Protein AF-A0AAV1XE89-F1 (afdb_monomer)

Organism: Lupinus luteus (NCBI:txid3873)

Radius of gyration: 24.01 Å; Cα contacts (8 Å, |Δi|>4): 98; chains: 1; bounding box: 41×51×61 Å

Foldseek 3Di:
DFWDDKDKDKDWDDDDPDIDIDIDMDTDGPPPADPVRVVVVVVVVVVVVCLVVVVVVVVVPDDDDDPDPPPPDSDDVVVVVVVVVVVVVLVVQQPAFPVPDPDDPLLSVLCVVVVNGTSNSVVPDDPVVVVVRCNPVPDD

Mean predicted aligned error: 16.95 Å

Structure (mmCIF, N/CA/C/O backbone):
data_AF-A0AAV1XE89-F1
#
_entry.id   AF-A0AAV1XE89-F1
#
loop_
_atom_site.group_PDB
_atom_site.id
_atom_site.type_symbol
_atom_site.label_atom_id
_atom_site.label_alt_id
_atom_site.label_comp_id
_atom_site.label_asym_id
_atom_site.label_entity_id
_atom_site.label_seq_id
_atom_site.pdbx_PDB_ins_code
_atom_site.Cartn_x
_atom_site.Cartn_y
_atom_site.Cartn_z
_atom_site.occupancy
_atom_site.B_iso_or_equiv
_atom_site.auth_seq_id
_atom_site.auth_comp_id
_atom_site.auth_asym_id
_atom_site.auth_atom_id
_atom_site.pdbx_PDB_model_num
ATOM 1 N N . MET A 1 1 ? 13.996 1.519 -19.521 1.00 75.69 1 MET A N 1
ATOM 2 C CA . MET A 1 1 ? 12.975 1.935 -18.532 1.00 75.69 1 MET A CA 1
ATOM 3 C C . MET A 1 1 ? 12.388 0.694 -17.882 1.00 75.69 1 MET A C 1
ATOM 5 O O . MET A 1 1 ? 12.111 -0.266 -18.594 1.00 75.69 1 MET A O 1
ATOM 9 N N . SER A 1 2 ? 12.275 0.684 -16.551 1.00 89.56 2 SER A N 1
ATOM 10 C CA . SER A 1 2 ? 11.840 -0.495 -15.778 1.00 89.56 2 SER A CA 1
ATOM 11 C C . SER A 1 2 ? 10.324 -0.728 -15.842 1.00 89.56 2 SER A C 1
ATOM 13 O O . SER A 1 2 ? 9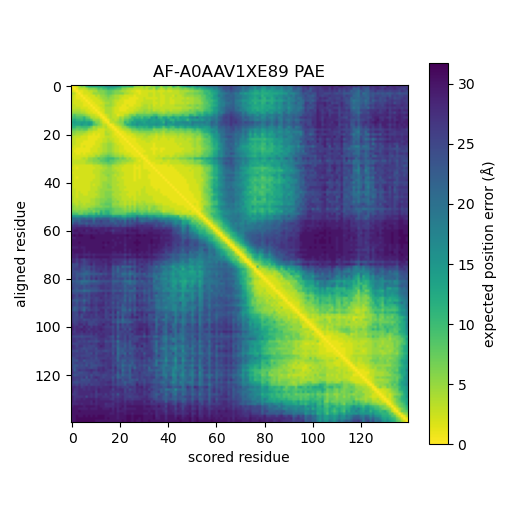.870 -1.872 -15.855 1.00 89.56 2 SER A O 1
ATOM 15 N N . VAL A 1 3 ? 9.539 0.348 -15.969 1.00 94.88 3 VAL A N 1
ATOM 16 C CA . VAL A 1 3 ? 8.108 0.302 -16.309 1.00 94.88 3 VAL A CA 1
ATOM 17 C C . VAL A 1 3 ? 7.964 0.320 -17.831 1.00 94.88 3 VAL A C 1
ATOM 19 O O . VAL A 1 3 ? 8.588 1.142 -18.502 1.00 94.88 3 VAL A O 1
ATOM 22 N N . ARG A 1 4 ? 7.175 -0.611 -18.371 1.00 94.62 4 ARG A N 1
ATOM 23 C CA . ARG A 1 4 ? 6.902 -0.757 -19.808 1.00 94.62 4 ARG A CA 1
ATOM 24 C C . ARG A 1 4 ? 5.610 -0.068 -20.223 1.00 94.62 4 ARG A C 1
ATOM 26 O O . ARG A 1 4 ? 5.570 0.514 -21.297 1.00 94.62 4 ARG A O 1
ATOM 33 N N . ASN A 1 5 ? 4.572 -0.166 -19.398 1.00 96.12 5 ASN A N 1
ATOM 34 C CA . ASN A 1 5 ? 3.287 0.471 -19.657 1.00 96.12 5 ASN A CA 1
ATOM 35 C C . ASN A 1 5 ? 2.540 0.741 -18.341 1.00 96.12 5 ASN A C 1
ATOM 37 O O . ASN A 1 5 ? 2.793 0.057 -17.344 1.00 96.12 5 ASN A O 1
ATOM 41 N N . ALA A 1 6 ? 1.616 1.700 -18.354 1.00 96.00 6 ALA A N 1
ATOM 42 C CA . ALA A 1 6 ? 0.685 1.964 -17.265 1.00 96.00 6 ALA A CA 1
ATOM 43 C C . ALA A 1 6 ? -0.669 2.433 -17.824 1.00 96.00 6 ALA A C 1
ATOM 45 O O . ALA A 1 6 ? -0.724 3.417 -18.557 1.00 96.00 6 ALA A O 1
ATOM 46 N N . ASN A 1 7 ? -1.748 1.749 -17.452 1.00 97.31 7 ASN A N 1
ATOM 47 C CA . ASN A 1 7 ? -3.124 2.092 -17.809 1.00 97.31 7 ASN A CA 1
ATOM 48 C C . ASN A 1 7 ? -3.928 2.387 -16.537 1.00 97.31 7 ASN A C 1
ATOM 50 O O . ASN A 1 7 ? -3.574 1.942 -15.443 1.00 97.31 7 ASN A O 1
ATOM 54 N N . HIS A 1 8 ? -5.027 3.126 -16.684 1.00 96.94 8 HIS A N 1
ATOM 55 C CA . HIS A 1 8 ? -5.934 3.427 -15.584 1.00 96.94 8 HIS A CA 1
ATOM 56 C C . HIS A 1 8 ? -7.398 3.336 -16.022 1.00 96.94 8 HIS A C 1
ATOM 58 O O . HIS A 1 8 ? -7.719 3.551 -17.189 1.00 96.94 8 HIS A O 1
ATOM 64 N N . GLY A 1 9 ? -8.282 3.048 -15.071 1.00 96.94 9 GLY A N 1
ATOM 65 C CA . GLY A 1 9 ? -9.728 3.068 -15.263 1.00 96.94 9 GLY A CA 1
ATOM 66 C C . GLY A 1 9 ? -10.427 3.556 -14.002 1.00 96.94 9 GLY A C 1
ATOM 67 O O . GLY A 1 9 ? -10.068 3.147 -12.901 1.00 96.94 9 GLY A O 1
ATOM 68 N N . ILE A 1 10 ? -11.422 4.428 -14.151 1.00 96.81 10 ILE A N 1
ATOM 69 C CA . ILE A 1 10 ? -12.184 4.987 -13.030 1.00 96.81 10 ILE A CA 1
ATOM 70 C C . ILE A 1 10 ? -13.616 4.477 -13.125 1.00 96.81 10 ILE A C 1
ATOM 72 O O . ILE A 1 10 ? -14.260 4.618 -14.161 1.00 96.81 10 ILE A O 1
ATOM 76 N N . HIS A 1 11 ? -14.111 3.889 -12.041 1.00 95.00 11 HIS A N 1
ATOM 77 C CA . HIS A 1 11 ? -15.497 3.452 -11.925 1.00 95.00 11 HIS A CA 1
ATOM 78 C C . HIS A 1 11 ? -16.181 4.227 -10.810 1.00 95.00 11 HIS A C 1
ATOM 80 O O . HIS A 1 11 ? -15.801 4.121 -9.646 1.00 95.00 11 HIS A O 1
ATOM 86 N N . SER A 1 12 ? -17.209 4.992 -11.164 1.00 92.62 12 SER A N 1
ATOM 87 C CA . SER A 1 12 ? -18.069 5.647 -10.186 1.00 92.62 12 SER A CA 1
ATOM 88 C C . SER A 1 12 ? -19.228 4.744 -9.793 1.00 92.62 12 SER A C 1
ATOM 90 O O . SER A 1 12 ? -19.894 4.187 -10.666 1.00 92.62 12 SER A O 1
ATOM 92 N N . TYR A 1 13 ? -19.521 4.664 -8.503 1.00 90.81 13 TYR A N 1
ATOM 93 C CA . TYR A 1 13 ? -20.706 4.003 -7.976 1.00 90.81 13 TYR A CA 1
ATOM 94 C C . TYR A 1 13 ? -21.375 4.894 -6.931 1.00 90.81 13 TYR A C 1
ATOM 96 O O . TYR A 1 13 ? -20.747 5.767 -6.331 1.00 90.81 13 TYR A O 1
ATOM 104 N N . MET A 1 14 ? -22.678 4.705 -6.753 1.00 85.50 14 MET A N 1
ATOM 105 C CA . MET A 1 14 ? -23.464 5.490 -5.810 1.00 85.50 14 MET A CA 1
ATOM 106 C C . MET A 1 14 ? -23.744 4.648 -4.573 1.00 85.50 14 MET A C 1
ATOM 108 O O . MET A 1 14 ? -24.273 3.543 -4.682 1.00 85.50 14 MET A O 1
ATOM 112 N N . ASN A 1 15 ? -23.371 5.166 -3.406 1.00 82.06 15 ASN A N 1
ATOM 113 C CA . ASN A 1 15 ? -23.644 4.542 -2.120 1.00 82.06 15 ASN A CA 1
ATOM 114 C C . ASN A 1 15 ? -24.531 5.493 -1.307 1.00 82.06 15 ASN A C 1
ATOM 116 O O . ASN A 1 15 ? -24.055 6.439 -0.680 1.00 82.06 15 ASN A O 1
ATOM 120 N N . GLY A 1 16 ? -25.849 5.303 -1.397 1.00 84.44 16 GLY A N 1
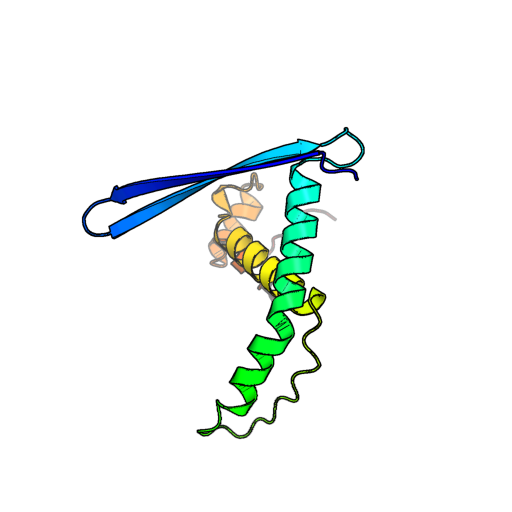ATOM 121 C CA . GLY A 1 16 ? -26.820 6.261 -0.864 1.00 84.44 16 GLY A CA 1
ATOM 122 C C . GLY A 1 16 ? -26.780 7.591 -1.626 1.00 84.44 16 GLY A C 1
ATOM 123 O O . GLY A 1 16 ? -26.966 7.605 -2.839 1.00 84.44 16 GLY A O 1
ATOM 124 N N . ASN A 1 17 ? -26.527 8.696 -0.917 1.00 83.75 17 ASN A N 1
ATOM 125 C CA . ASN A 1 17 ? -26.423 10.042 -1.503 1.00 83.75 17 ASN A CA 1
ATOM 126 C C . ASN A 1 17 ? -24.981 10.442 -1.867 1.00 83.75 17 ASN A C 1
ATOM 128 O O . ASN A 1 17 ? -24.767 11.529 -2.400 1.00 83.75 17 ASN A O 1
ATOM 132 N N . GLU A 1 18 ? -23.990 9.594 -1.582 1.00 85.56 18 GLU A N 1
ATOM 133 C CA . GLU A 1 18 ? -22.582 9.884 -1.852 1.00 85.56 18 GLU A CA 1
ATOM 134 C C . GLU A 1 18 ? -22.127 9.209 -3.151 1.00 85.56 18 GLU A C 1
ATOM 136 O O . GLU A 1 18 ? -22.318 8.005 -3.359 1.00 85.56 18 GLU A O 1
ATOM 141 N N . LYS A 1 19 ? -21.500 9.994 -4.036 1.00 89.62 19 LYS A N 1
ATOM 142 C CA . LYS A 1 19 ? -20.820 9.475 -5.225 1.00 89.62 19 LYS A CA 1
ATOM 143 C C . LYS A 1 19 ? -19.414 9.042 -4.821 1.00 89.62 19 LYS A C 1
ATOM 145 O O . LYS A 1 19 ? -18.613 9.868 -4.394 1.00 89.62 19 LYS A O 1
ATOM 150 N N . GLN A 1 20 ? -19.122 7.758 -4.972 1.00 92.06 20 GLN A N 1
ATOM 151 C CA . GLN A 1 20 ? -17.811 7.181 -4.692 1.00 92.06 20 GLN A CA 1
ATOM 152 C C . GLN A 1 20 ? -17.152 6.751 -6.003 1.00 92.06 20 GLN A C 1
ATOM 154 O O . GLN A 1 20 ? -17.827 6.388 -6.968 1.00 92.06 20 GLN A O 1
ATOM 159 N N . GLU A 1 21 ? -15.824 6.814 -6.057 1.00 93.50 21 GLU A N 1
ATOM 160 C CA . GLU A 1 21 ? -15.042 6.459 -7.242 1.00 93.50 21 GLU A CA 1
ATOM 161 C C . GLU A 1 21 ? -13.944 5.461 -6.869 1.00 93.50 21 GLU A C 1
ATOM 163 O O . GLU A 1 21 ? -13.289 5.587 -5.834 1.00 93.50 21 GLU A O 1
ATOM 168 N N . ILE A 1 22 ? -13.762 4.444 -7.712 1.00 94.69 22 ILE A N 1
ATOM 169 C CA . ILE A 1 22 ? -12.700 3.442 -7.599 1.00 94.69 22 ILE A CA 1
ATOM 170 C C . ILE A 1 22 ? -11.752 3.625 -8.774 1.00 94.69 22 ILE A C 1
ATOM 172 O O . ILE A 1 22 ? -12.175 3.583 -9.930 1.00 94.69 22 ILE A O 1
ATOM 176 N N . LEU A 1 23 ? -10.468 3.787 -8.469 1.00 94.81 23 LEU A N 1
ATOM 177 C CA . LEU A 1 23 ? -9.392 3.825 -9.449 1.00 94.81 23 LEU A CA 1
ATOM 178 C C . LEU A 1 23 ? -8.745 2.442 -9.565 1.00 94.81 23 LEU A C 1
ATOM 180 O O . LEU A 1 23 ? -8.234 1.898 -8.587 1.00 94.81 23 LEU A O 1
ATOM 184 N N . PHE A 1 24 ? -8.716 1.912 -10.781 1.00 96.06 24 PHE A N 1
ATOM 185 C CA . PHE A 1 24 ? -7.946 0.735 -11.159 1.00 96.06 24 PHE A CA 1
ATOM 186 C C . PHE A 1 24 ? -6.688 1.184 -11.897 1.00 96.06 24 PHE A C 1
ATOM 188 O O . PHE A 1 24 ? -6.772 1.987 -12.825 1.00 96.06 24 PHE A O 1
ATOM 195 N N . LEU A 1 25 ? -5.531 0.669 -11.483 1.00 95.94 25 LEU A N 1
ATOM 196 C CA . LEU A 1 25 ? -4.236 0.928 -12.111 1.00 95.94 25 LEU A CA 1
ATOM 197 C C . LEU A 1 25 ? -3.638 -0.394 -12.583 1.00 95.94 25 LEU A C 1
ATOM 199 O O . LEU A 1 25 ? -3.427 -1.305 -11.782 1.00 95.94 25 LEU A O 1
ATOM 203 N N . GLU A 1 26 ? -3.329 -0.479 -13.871 1.00 97.00 26 GLU A N 1
ATOM 204 C CA . GLU A 1 26 ? -2.632 -1.615 -14.468 1.00 97.00 26 GLU A CA 1
ATOM 205 C C . GLU A 1 26 ? -1.214 -1.180 -14.827 1.00 97.00 26 GLU A C 1
ATOM 207 O O . GLU A 1 26 ? -1.024 -0.227 -15.578 1.00 97.00 26 GLU A O 1
ATOM 212 N N . ILE A 1 27 ? -0.205 -1.849 -14.272 1.00 97.12 27 ILE A N 1
ATOM 213 C CA . ILE A 1 27 ? 1.202 -1.465 -14.427 1.00 97.12 27 ILE A CA 1
ATOM 214 C C . ILE A 1 27 ? 1.989 -2.681 -14.912 1.00 97.12 27 ILE A C 1
ATOM 216 O O . ILE A 1 27 ? 2.045 -3.707 -14.234 1.00 97.12 27 ILE A O 1
ATOM 220 N N . TRP A 1 28 ? 2.651 -2.544 -16.060 1.00 97.19 28 TRP A N 1
ATOM 221 C CA . TRP A 1 28 ? 3.505 -3.581 -16.638 1.00 97.19 28 TRP A CA 1
ATOM 222 C C . TRP A 1 28 ? 4.967 -3.209 -16.456 1.00 97.19 28 TRP A C 1
ATOM 224 O O . TRP A 1 28 ? 5.407 -2.149 -16.904 1.00 97.19 28 TRP A O 1
ATOM 234 N N . THR A 1 29 ? 5.750 -4.098 -15.849 1.00 96.94 29 THR A N 1
ATOM 235 C CA . THR A 1 29 ? 7.192 -3.904 -15.654 1.00 96.94 29 THR A CA 1
ATOM 236 C C . THR A 1 29 ? 7.998 -4.979 -16.375 1.00 96.94 29 THR A C 1
ATOM 238 O O . THR A 1 29 ? 7.471 -5.993 -16.828 1.00 96.94 29 THR A O 1
ATOM 241 N N . ASN A 1 30 ? 9.299 -4.743 -16.541 1.00 95.38 30 ASN A N 1
ATOM 242 C CA . ASN A 1 30 ? 10.225 -5.704 -17.144 1.00 95.38 30 ASN A CA 1
ATOM 243 C C . ASN A 1 30 ? 10.831 -6.699 -16.132 1.00 95.38 30 ASN A C 1
ATOM 245 O O . ASN A 1 30 ? 11.760 -7.413 -16.498 1.00 95.38 30 ASN A O 1
ATOM 249 N N . GLY A 1 31 ? 10.356 -6.707 -14.882 1.00 91.50 31 GLY A N 1
ATOM 250 C CA . GLY A 1 31 ? 10.886 -7.536 -13.794 1.00 91.50 31 GLY A CA 1
ATOM 251 C C . GLY A 1 31 ? 12.052 -6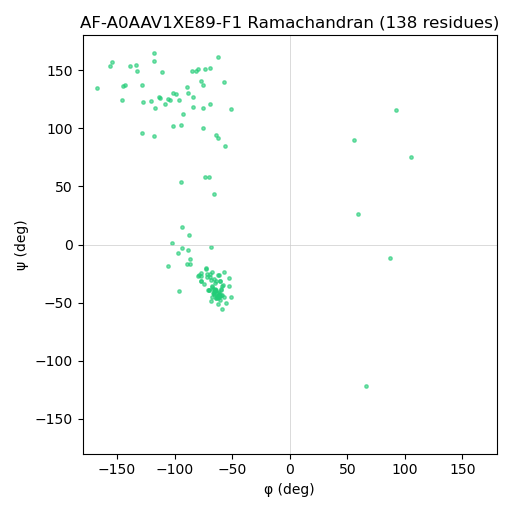.925 -13.007 1.00 91.50 31 GLY A C 1
ATOM 252 O O . GLY A 1 31 ? 12.359 -7.422 -11.932 1.00 91.50 31 GLY A O 1
ATOM 253 N N . SER A 1 32 ? 12.664 -5.828 -13.471 1.00 94.75 32 SER A N 1
ATOM 254 C CA . SER A 1 32 ? 13.713 -5.128 -12.704 1.00 94.75 32 SER A CA 1
ATOM 255 C C . SER A 1 32 ? 13.166 -4.343 -11.507 1.00 94.75 32 SER A C 1
ATOM 257 O O . SER A 1 32 ? 13.933 -3.973 -10.625 1.00 94.75 32 SER A O 1
ATOM 259 N N . LEU A 1 33 ? 11.871 -4.023 -11.525 1.00 94.31 33 LEU A N 1
ATOM 260 C CA . LEU A 1 33 ? 11.137 -3.330 -10.470 1.00 94.31 33 LEU A CA 1
ATOM 261 C C . LEU A 1 33 ? 9.735 -3.935 -10.412 1.00 94.31 33 LEU A C 1
ATOM 263 O O . LEU A 1 33 ? 9.125 -4.174 -11.464 1.00 94.31 33 LEU A O 1
ATOM 267 N N . THR A 1 34 ? 9.206 -4.191 -9.220 1.00 96.19 34 THR A N 1
ATOM 268 C CA . THR A 1 34 ? 7.827 -4.675 -9.107 1.00 96.19 34 THR A CA 1
ATOM 269 C C . THR A 1 34 ? 6.836 -3.537 -9.392 1.00 96.19 34 THR A C 1
ATOM 271 O O . THR A 1 34 ? 7.133 -2.373 -9.115 1.00 96.19 34 THR A O 1
ATOM 274 N N . PRO A 1 35 ? 5.626 -3.828 -9.906 1.00 96.19 35 PRO A N 1
ATOM 275 C CA . PRO A 1 35 ? 4.586 -2.812 -10.105 1.00 96.19 35 PRO A CA 1
ATOM 276 C C . PRO A 1 35 ? 4.284 -1.981 -8.849 1.00 96.19 35 PRO A C 1
ATOM 278 O O . PRO A 1 35 ? 4.041 -0.780 -8.928 1.00 96.19 35 PRO A O 1
ATOM 281 N N . LYS A 1 36 ? 4.342 -2.620 -7.675 1.00 94.06 36 LYS A N 1
ATOM 282 C CA . LYS A 1 36 ? 4.112 -1.979 -6.378 1.00 94.06 36 LYS A CA 1
ATOM 283 C C . LYS A 1 36 ? 5.212 -0.980 -6.027 1.00 94.06 36 LYS A C 1
ATOM 285 O O . LYS A 1 36 ? 4.904 0.118 -5.578 1.00 94.06 36 LYS A O 1
ATOM 290 N N . GLU A 1 37 ? 6.473 -1.356 -6.220 1.00 93.19 37 GLU A N 1
ATOM 291 C CA . GLU A 1 37 ? 7.607 -0.455 -5.993 1.00 93.19 37 GLU A CA 1
ATOM 292 C C . GLU A 1 37 ? 7.583 0.702 -6.992 1.00 93.19 37 GLU A C 1
ATOM 294 O O . GLU A 1 37 ? 7.754 1.847 -6.597 1.00 93.19 37 GLU A O 1
ATOM 299 N N . ALA A 1 38 ? 7.263 0.434 -8.262 1.00 95.06 38 ALA A N 1
ATOM 300 C CA . ALA A 1 38 ? 7.099 1.476 -9.273 1.00 95.06 38 ALA A CA 1
ATOM 301 C C . ALA A 1 38 ? 6.041 2.514 -8.875 1.00 95.06 38 ALA A C 1
ATOM 303 O O . ALA A 1 38 ? 6.281 3.715 -8.983 1.00 95.06 38 ALA A O 1
ATOM 304 N N . LEU A 1 39 ? 4.887 2.055 -8.380 1.00 94.94 39 LEU A N 1
ATOM 305 C CA . LEU A 1 39 ? 3.831 2.938 -7.890 1.00 94.94 39 LEU A CA 1
ATOM 306 C C . LEU A 1 39 ? 4.274 3.725 -6.649 1.00 94.94 39 LEU A C 1
ATOM 308 O O . LEU A 1 39 ? 3.956 4.906 -6.525 1.00 94.94 39 LEU A O 1
ATOM 312 N N . PHE A 1 40 ? 5.018 3.085 -5.745 1.00 92.00 40 PHE A N 1
ATOM 313 C CA . PHE A 1 40 ? 5.550 3.738 -4.554 1.00 92.00 40 PHE A CA 1
ATOM 314 C C . PHE A 1 40 ? 6.520 4.870 -4.916 1.00 92.00 40 PHE A C 1
ATOM 316 O O . PHE A 1 40 ? 6.308 6.002 -4.484 1.00 92.00 40 PHE A O 1
ATOM 323 N N . GLU A 1 41 ? 7.511 4.605 -5.765 1.00 91.88 41 GLU A N 1
ATOM 324 C CA . GLU A 1 41 ? 8.472 5.614 -6.232 1.00 91.88 41 GLU A CA 1
ATOM 325 C C . GLU A 1 41 ? 7.778 6.753 -6.993 1.00 91.88 41 GLU A C 1
ATOM 327 O O . GLU A 1 41 ? 8.060 7.929 -6.770 1.00 91.88 41 GLU A O 1
ATOM 332 N N . ALA A 1 42 ? 6.793 6.432 -7.839 1.00 92.88 42 ALA A N 1
ATOM 333 C CA . ALA A 1 42 ? 5.998 7.447 -8.526 1.00 92.88 42 ALA A CA 1
ATOM 334 C C . ALA A 1 42 ? 5.217 8.334 -7.541 1.00 92.88 42 ALA A C 1
ATOM 336 O O . ALA A 1 42 ? 5.181 9.550 -7.709 1.00 92.88 42 ALA A O 1
ATOM 337 N N . SER A 1 43 ? 4.626 7.745 -6.495 1.00 92.50 43 SER A N 1
ATOM 338 C CA . SER A 1 43 ? 3.899 8.500 -5.468 1.00 92.50 43 SER A CA 1
ATOM 339 C C . SER A 1 43 ? 4.815 9.407 -4.646 1.00 92.50 43 SER A C 1
ATOM 341 O O . SER A 1 43 ? 4.432 10.535 -4.345 1.00 92.50 43 SER A O 1
ATOM 343 N N . ARG A 1 44 ? 6.034 8.941 -4.335 1.00 86.69 44 ARG A N 1
ATOM 344 C CA . ARG A 1 44 ? 7.071 9.727 -3.657 1.00 86.69 44 ARG A CA 1
ATOM 345 C C . ARG A 1 44 ? 7.400 10.976 -4.478 1.00 86.69 44 ARG A C 1
ATOM 347 O O . ARG A 1 44 ? 7.185 12.083 -3.998 1.00 86.69 44 ARG A O 1
ATOM 354 N N . ASN A 1 45 ? 7.767 10.782 -5.745 1.00 90.19 45 ASN A N 1
ATOM 355 C CA . ASN A 1 45 ? 8.093 11.874 -6.663 1.00 90.19 45 ASN A CA 1
ATOM 356 C C . ASN A 1 45 ? 6.926 12.852 -6.864 1.00 90.19 45 ASN A C 1
ATOM 358 O O . ASN A 1 45 ? 7.137 14.058 -6.956 1.00 90.19 45 ASN A O 1
ATOM 362 N N . LEU A 1 46 ? 5.692 12.341 -6.943 1.00 90.38 46 LEU A N 1
ATOM 363 C CA . LEU A 1 46 ? 4.504 13.179 -7.089 1.00 90.38 46 LEU A CA 1
ATOM 364 C C . LEU A 1 46 ? 4.312 14.088 -5.873 1.00 90.38 46 LEU A C 1
ATOM 366 O O . LEU A 1 46 ? 4.026 15.267 -6.037 1.00 90.38 46 LEU A O 1
ATOM 370 N N . ILE A 1 47 ? 4.472 13.552 -4.662 1.00 84.38 47 ILE A N 1
ATOM 371 C CA . ILE A 1 47 ? 4.350 14.348 -3.439 1.00 84.38 47 ILE A CA 1
ATOM 372 C C . ILE A 1 47 ? 5.444 15.414 -3.393 1.00 84.38 47 ILE A C 1
ATOM 374 O O . ILE A 1 47 ? 5.124 16.576 -3.159 1.00 84.38 47 ILE A O 1
ATOM 378 N N . ASP A 1 48 ? 6.692 15.047 -3.691 1.00 83.94 48 ASP A N 1
ATOM 379 C CA . ASP A 1 48 ? 7.821 15.985 -3.704 1.00 83.94 48 ASP A CA 1
ATOM 380 C C . ASP A 1 48 ? 7.600 17.144 -4.687 1.00 83.94 48 ASP A C 1
ATOM 382 O O . ASP A 1 48 ? 7.938 18.289 -4.389 1.00 83.94 48 ASP A O 1
ATOM 386 N N . LEU A 1 49 ? 6.952 16.872 -5.825 1.00 88.44 49 LEU A N 1
ATOM 387 C CA . LEU A 1 49 ? 6.565 17.897 -6.794 1.00 88.44 49 LEU A CA 1
ATOM 388 C C . LEU A 1 49 ? 5.550 18.903 -6.224 1.00 88.44 49 LEU A C 1
ATOM 390 O O . LEU A 1 49 ? 5.562 20.068 -6.619 1.00 88.44 49 LEU A O 1
ATOM 394 N N . PHE A 1 50 ? 4.676 18.471 -5.309 1.00 82.31 50 PHE A N 1
ATOM 395 C CA . PHE A 1 50 ? 3.636 19.318 -4.719 1.00 82.31 50 PHE A CA 1
ATOM 396 C C . PHE A 1 50 ? 4.072 20.072 -3.455 1.00 82.31 50 PHE A C 1
ATOM 398 O O . PHE A 1 50 ? 3.425 21.057 -3.102 1.00 82.31 50 PHE A O 1
ATOM 405 N N . ILE A 1 51 ? 5.174 19.678 -2.804 1.00 79.69 51 ILE A N 1
ATOM 406 C CA . ILE A 1 51 ? 5.692 20.343 -1.591 1.00 79.69 51 ILE A CA 1
ATOM 407 C C . ILE A 1 51 ? 5.841 21.872 -1.755 1.00 79.69 51 ILE A C 1
ATOM 409 O O . ILE A 1 51 ? 5.380 22.595 -0.871 1.00 79.69 51 ILE A O 1
ATOM 413 N N . PRO A 1 52 ? 6.396 22.415 -2.859 1.00 79.75 52 PRO A N 1
ATOM 414 C CA . PRO A 1 52 ? 6.540 23.865 -3.018 1.00 79.75 52 PRO A CA 1
ATOM 415 C C . PRO A 1 52 ? 5.213 24.634 -2.991 1.00 79.75 52 PRO A C 1
ATOM 417 O O . PRO A 1 52 ? 5.172 25.768 -2.524 1.00 79.75 52 PRO A O 1
ATOM 420 N N . PHE A 1 53 ? 4.122 24.022 -3.461 1.00 77.25 53 PHE A N 1
ATOM 421 C CA . PHE A 1 53 ? 2.804 24.658 -3.480 1.00 77.25 53 PHE A CA 1
ATOM 422 C C . PHE A 1 53 ? 2.140 24.659 -2.101 1.00 77.25 53 PHE A C 1
ATOM 424 O O . PHE A 1 53 ? 1.388 25.575 -1.799 1.00 77.25 53 PHE A O 1
ATOM 431 N N . LEU A 1 54 ? 2.469 23.691 -1.240 1.00 70.00 54 LEU A N 1
ATOM 432 C CA . LEU A 1 54 ? 1.991 23.677 0.146 1.00 70.00 54 LEU A CA 1
ATOM 433 C C . LEU A 1 54 ? 2.589 24.831 0.964 1.00 70.00 54 LEU A C 1
ATOM 435 O O . LEU A 1 54 ? 1.902 25.413 1.796 1.00 70.00 54 LEU A O 1
ATOM 439 N N . HIS A 1 55 ? 3.845 25.198 0.699 1.00 60.66 55 HIS A N 1
ATOM 440 C CA . HIS A 1 55 ? 4.504 26.325 1.368 1.00 60.66 55 HIS A CA 1
ATOM 441 C C . HIS A 1 55 ? 4.062 27.696 0.835 1.00 60.66 55 HIS A C 1
ATOM 443 O O . HIS A 1 55 ? 4.118 28.680 1.567 1.00 60.66 55 HIS A O 1
ATOM 449 N N . ALA A 1 56 ? 3.574 27.773 -0.408 1.00 55.69 56 ALA A N 1
ATOM 450 C CA . ALA A 1 56 ? 3.015 29.007 -0.968 1.00 55.69 56 ALA A CA 1
ATOM 451 C C . ALA A 1 56 ? 1.678 29.414 -0.309 1.00 55.69 56 ALA A C 1
ATOM 453 O O . ALA A 1 56 ? 1.339 30.600 -0.261 1.00 55.69 56 ALA A O 1
ATOM 454 N N . ASP A 1 57 ? 0.937 28.447 0.238 1.00 49.16 57 ASP A N 1
ATOM 455 C CA . ASP A 1 57 ? -0.282 28.707 1.009 1.00 49.16 57 ASP A CA 1
ATOM 456 C C . ASP A 1 57 ? 0.026 29.142 2.455 1.00 49.16 57 ASP A C 1
ATOM 458 O O . ASP A 1 57 ? -0.734 29.917 3.032 1.00 49.16 57 ASP A O 1
ATOM 462 N N . GLU A 1 58 ? 1.162 28.733 3.037 1.00 49.91 58 GLU A N 1
ATOM 463 C CA . GLU A 1 58 ? 1.577 29.162 4.386 1.00 49.91 58 GLU A CA 1
ATOM 464 C C . GLU A 1 58 ? 1.898 30.668 4.453 1.00 49.91 58 GLU A C 1
ATOM 466 O O . GLU A 1 58 ? 1.638 31.301 5.475 1.00 49.91 58 GLU A O 1
ATOM 471 N N . GLU A 1 59 ? 2.368 31.282 3.361 1.00 47.34 59 GLU A N 1
ATOM 472 C CA . GLU A 1 59 ? 2.564 32.741 3.280 1.00 47.34 59 GLU A CA 1
ATOM 473 C C . GLU A 1 59 ? 1.234 33.525 3.188 1.00 47.34 59 GLU A C 1
ATOM 475 O O . GLU A 1 59 ? 1.183 34.704 3.552 1.00 47.34 59 GLU A O 1
ATOM 480 N N . ASN A 1 60 ? 0.142 32.868 2.771 1.00 39.16 60 ASN A N 1
ATOM 481 C CA . ASN A 1 60 ? -1.209 33.442 2.698 1.00 39.16 60 ASN A CA 1
ATOM 482 C C . ASN A 1 60 ? -2.089 33.114 3.923 1.00 39.16 60 ASN A C 1
ATOM 484 O O . ASN A 1 6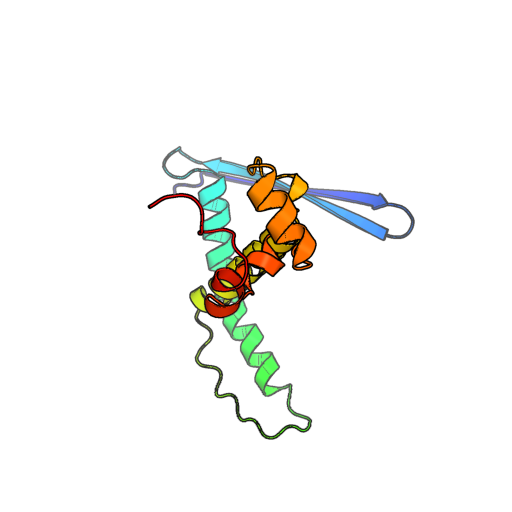0 ? -3.168 33.689 4.071 1.00 39.16 60 ASN A O 1
ATOM 488 N N . LEU A 1 61 ? -1.628 32.249 4.834 1.00 35.31 61 LEU A N 1
ATOM 489 C CA . LEU A 1 61 ? -2.280 31.926 6.110 1.00 35.31 61 LEU A CA 1
ATOM 490 C C . LEU A 1 61 ? -1.733 32.791 7.256 1.00 35.31 61 LEU A C 1
ATOM 492 O O . LEU A 1 61 ? -1.308 32.292 8.296 1.00 35.31 61 LEU A O 1
ATOM 496 N N . ASN A 1 62 ? -1.746 34.111 7.088 1.00 41.22 62 ASN A N 1
ATOM 497 C CA . ASN A 1 62 ? -1.649 35.005 8.242 1.00 41.22 62 ASN A CA 1
ATOM 498 C C . ASN A 1 62 ? -3.048 35.223 8.841 1.00 41.22 62 ASN A C 1
ATOM 500 O O . ASN A 1 62 ? -4.020 35.240 8.094 1.00 41.22 62 ASN A O 1
ATOM 504 N N . PHE A 1 63 ? -3.096 35.448 10.165 1.00 30.95 63 PHE A N 1
ATOM 505 C CA . PHE A 1 63 ? -4.252 35.740 11.046 1.00 30.95 63 PHE A CA 1
ATOM 506 C C . PHE A 1 63 ? -4.888 34.487 11.708 1.00 30.95 63 PHE A C 1
ATOM 508 O O . PHE A 1 63 ? -5.425 33.630 11.026 1.00 30.95 63 PHE A O 1
ATOM 515 N N . GLU A 1 64 ? -4.894 34.263 13.032 1.00 33.19 64 GLU A N 1
ATOM 516 C CA . GLU A 1 64 ? -4.592 35.097 14.202 1.00 33.19 64 GLU A CA 1
ATOM 517 C C . GLU A 1 64 ? -4.189 34.252 15.433 1.00 33.19 64 GLU A C 1
ATOM 519 O O . GLU A 1 64 ? -4.652 33.130 15.619 1.00 33.19 64 GLU A O 1
ATOM 524 N N . ASN A 1 65 ? -3.402 34.874 16.319 1.00 35.66 65 ASN A N 1
ATOM 525 C CA . ASN A 1 65 ? -3.312 34.621 17.763 1.00 35.66 65 ASN A CA 1
ATOM 526 C C . ASN A 1 65 ? -2.985 33.193 18.230 1.00 35.66 65 ASN A C 1
ATOM 528 O O . ASN A 1 65 ? -3.868 32.432 18.602 1.00 35.66 65 ASN A O 1
ATOM 532 N N . ASN A 1 66 ? -1.690 32.895 18.374 1.00 31.09 66 ASN A N 1
ATOM 533 C CA . ASN A 1 66 ? -1.103 32.483 19.658 1.00 31.09 66 ASN A CA 1
ATOM 534 C C . ASN A 1 66 ? 0.430 32.519 19.564 1.00 31.09 66 ASN A C 1
ATOM 536 O O . ASN A 1 66 ? 1.032 32.081 18.588 1.00 31.09 66 ASN A O 1
ATOM 540 N N . GLN A 1 67 ? 1.061 33.087 20.588 1.00 37.84 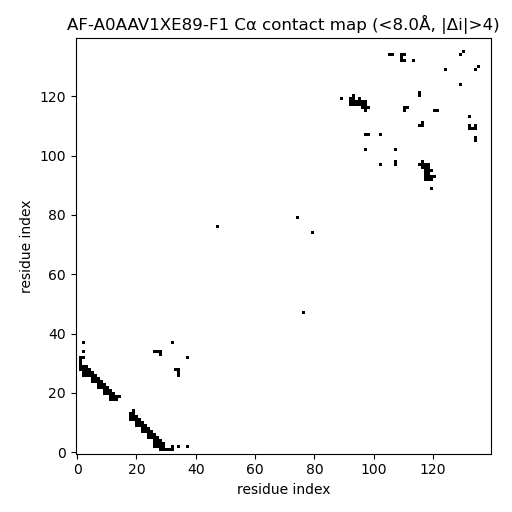67 GLN A N 1
ATOM 541 C CA . GLN A 1 67 ? 2.477 33.454 20.659 1.00 37.84 67 GLN A CA 1
ATOM 542 C C . GLN A 1 67 ? 3.426 32.254 20.813 1.00 37.84 67 GLN A C 1
ATOM 544 O O . GLN A 1 67 ? 4.228 32.198 21.740 1.00 37.84 67 GLN A O 1
ATOM 549 N N . HIS A 1 68 ? 3.403 31.309 19.881 1.00 35.03 68 HIS A N 1
ATOM 550 C CA . HIS A 1 68 ? 4.506 30.373 19.715 1.00 35.03 68 HIS A CA 1
ATOM 551 C C . HIS A 1 68 ? 4.926 30.367 18.257 1.00 35.03 68 HIS A C 1
ATOM 553 O O . HIS A 1 68 ? 4.360 29.678 17.416 1.00 35.03 68 HIS A O 1
ATOM 559 N N . LYS A 1 69 ? 5.962 31.165 17.989 1.00 34.53 69 LYS A N 1
ATOM 560 C CA . LYS A 1 69 ? 6.813 31.073 16.810 1.00 34.53 69 LYS A CA 1
ATOM 561 C C . LYS A 1 69 ? 7.397 29.661 16.758 1.00 34.53 69 LYS A C 1
ATOM 563 O O . LYS A 1 69 ? 8.485 29.406 17.271 1.00 34.53 69 LYS A O 1
ATOM 568 N N . VAL A 1 70 ? 6.645 28.725 16.193 1.00 30.16 70 VAL 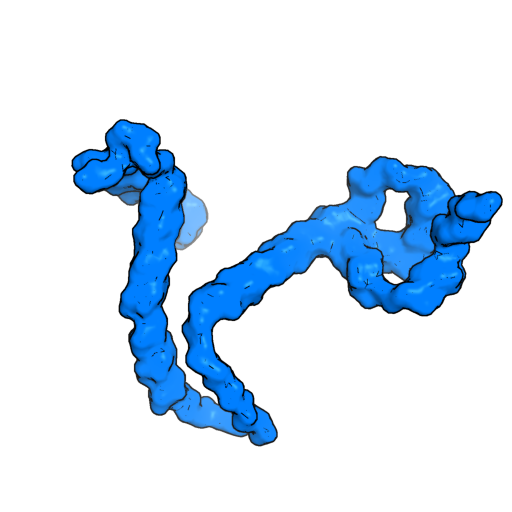A N 1
ATOM 569 C CA . VAL A 1 70 ? 7.198 27.450 15.768 1.00 30.16 70 VAL A CA 1
ATOM 570 C C . VAL A 1 70 ? 7.949 27.780 14.488 1.00 30.16 70 VAL A C 1
ATOM 572 O O . VAL A 1 70 ? 7.355 27.975 13.436 1.00 30.16 70 VAL A O 1
ATOM 575 N N . ASN A 1 71 ? 9.268 27.921 14.593 1.00 33.88 71 ASN A N 1
ATOM 576 C CA . ASN A 1 71 ? 10.127 27.745 13.432 1.00 33.88 71 ASN A CA 1
ATOM 577 C C . ASN A 1 71 ? 9.929 26.284 13.010 1.00 33.88 71 ASN A C 1
ATOM 579 O O . ASN A 1 71 ? 10.562 25.396 13.585 1.00 33.88 71 ASN A O 1
ATOM 583 N N . LEU A 1 72 ? 8.993 26.006 12.102 1.00 40.22 72 LEU A N 1
ATOM 584 C CA . LEU A 1 72 ? 8.939 24.684 11.500 1.00 40.22 72 LEU A CA 1
ATOM 585 C C . LEU A 1 7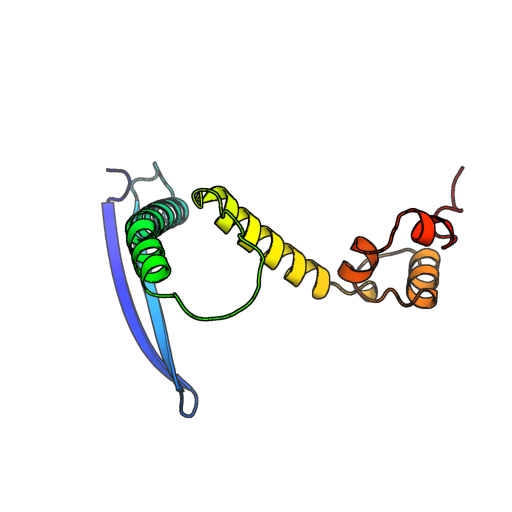2 ? 10.184 24.564 10.610 1.00 40.22 72 LEU A C 1
ATOM 587 O O . LEU A 1 72 ? 10.406 25.428 9.759 1.00 40.22 72 LEU A O 1
ATOM 591 N N . PRO A 1 73 ? 11.062 23.573 10.852 1.00 42.19 73 PRO A N 1
ATOM 592 C CA . PRO A 1 73 ? 12.190 23.336 9.967 1.00 42.19 73 PRO A CA 1
ATOM 593 C C . PRO A 1 73 ? 11.651 22.963 8.576 1.00 42.19 73 PRO A C 1
ATOM 595 O O . PRO A 1 73 ? 10.491 22.555 8.473 1.00 42.19 73 PRO A O 1
ATOM 598 N N . PRO A 1 74 ? 12.471 23.074 7.514 1.00 45.44 74 PRO A N 1
ATOM 599 C CA . PRO A 1 74 ? 12.067 22.683 6.169 1.00 45.44 74 PRO A CA 1
ATOM 600 C C . PRO A 1 74 ? 11.512 21.264 6.247 1.00 45.44 74 PRO A C 1
ATOM 602 O O . PRO A 1 74 ? 12.226 20.353 6.680 1.00 45.44 74 PRO A O 1
ATOM 605 N N . PHE A 1 75 ? 10.229 21.094 5.937 1.00 49.53 75 PHE A N 1
ATOM 606 C CA . PHE A 1 75 ? 9.557 19.809 6.043 1.00 49.53 75 PHE A CA 1
ATOM 607 C C . PHE A 1 75 ? 10.208 18.841 5.056 1.00 49.53 75 PHE A C 1
ATOM 609 O O . PHE A 1 75 ? 9.884 18.798 3.875 1.00 49.53 75 PHE A O 1
ATOM 616 N N . THR A 1 76 ? 11.171 18.067 5.540 1.00 51.41 76 THR A N 1
ATOM 617 C CA . THR A 1 76 ? 11.734 16.949 4.797 1.00 51.41 76 THR A CA 1
ATOM 618 C C . THR A 1 76 ? 10.723 15.816 4.843 1.00 51.41 76 THR A C 1
ATOM 620 O O . THR A 1 76 ? 10.088 15.551 5.866 1.00 51.41 76 THR A O 1
ATOM 623 N N . PHE A 1 77 ? 10.530 15.157 3.707 1.00 51.84 77 PHE A N 1
ATOM 624 C CA . PHE A 1 77 ? 9.499 14.142 3.509 1.00 51.84 77 PHE A CA 1
ATOM 625 C C . PHE A 1 77 ? 9.582 12.966 4.498 1.00 51.84 77 PHE A C 1
ATOM 627 O O . PHE A 1 77 ? 8.571 12.327 4.812 1.00 51.84 77 PHE A O 1
ATOM 634 N N . ASP A 1 78 ? 10.771 12.728 5.051 1.00 54.97 78 ASP A N 1
ATOM 635 C CA . ASP A 1 78 ? 11.007 11.791 6.145 1.00 54.97 78 ASP A CA 1
ATOM 636 C C . ASP A 1 78 ? 10.207 12.139 7.410 1.00 54.97 78 ASP A C 1
ATOM 638 O O . ASP A 1 78 ? 9.657 11.237 8.038 1.00 54.97 78 ASP A O 1
ATOM 642 N N . ASP A 1 79 ? 10.042 13.422 7.755 1.00 59.00 79 ASP A N 1
ATOM 643 C CA . ASP A 1 79 ? 9.274 13.846 8.935 1.00 59.00 79 ASP A CA 1
ATOM 644 C C . ASP A 1 79 ? 7.764 13.625 8.742 1.00 59.00 79 ASP A C 1
ATOM 646 O O . ASP A 1 79 ? 7.069 13.153 9.645 1.00 59.00 79 ASP A O 1
ATOM 650 N N . LEU A 1 80 ? 7.239 13.883 7.539 1.00 59.62 80 LEU A N 1
ATOM 651 C CA . LEU A 1 80 ? 5.822 13.669 7.226 1.00 59.62 80 LEU A CA 1
ATOM 652 C C . LEU A 1 80 ? 5.489 12.170 7.171 1.00 59.62 80 LEU A C 1
ATOM 654 O O . LEU A 1 80 ? 4.463 11.732 7.700 1.00 59.62 80 LEU A O 1
ATOM 658 N N . PHE A 1 81 ? 6.393 11.359 6.615 1.00 55.56 81 PHE A N 1
ATOM 659 C CA . PHE A 1 81 ? 6.250 9.906 6.589 1.00 55.56 81 PHE A CA 1
ATOM 660 C C . PHE A 1 81 ? 6.410 9.281 7.981 1.00 55.56 81 PHE A C 1
ATOM 662 O O . PHE A 1 81 ? 5.631 8.396 8.339 1.00 55.56 81 PHE A O 1
ATOM 669 N N . GLU A 1 82 ? 7.341 9.762 8.811 1.00 61.56 82 GLU A N 1
ATOM 670 C CA . GLU A 1 82 ? 7.458 9.338 10.210 1.00 61.56 82 GLU A CA 1
ATOM 671 C C . GLU A 1 82 ? 6.232 9.753 11.032 1.00 61.56 82 GLU A C 1
ATOM 673 O O . GLU A 1 82 ? 5.732 8.948 11.821 1.00 61.56 82 GLU A O 1
ATOM 678 N N . LYS A 1 83 ? 5.653 10.939 10.802 1.00 62.47 83 LYS A N 1
ATOM 679 C CA . LYS A 1 83 ? 4.373 11.344 11.411 1.00 62.47 83 LYS A CA 1
ATOM 680 C C . LYS A 1 83 ? 3.223 10.429 10.988 1.00 62.47 83 LYS A C 1
ATOM 682 O O . LYS A 1 83 ? 2.481 9.957 11.850 1.00 62.47 83 LYS A O 1
ATOM 687 N N . LEU A 1 84 ? 3.090 10.103 9.700 1.00 56.94 84 LEU A N 1
ATOM 688 C CA . LEU A 1 84 ? 2.067 9.166 9.213 1.00 56.94 84 LEU A CA 1
ATOM 689 C C . LEU A 1 84 ? 2.281 7.744 9.747 1.00 56.94 84 LEU A C 1
ATOM 691 O O . LEU A 1 84 ? 1.322 7.077 10.139 1.00 56.94 84 LEU A O 1
ATOM 695 N N . ARG A 1 85 ? 3.533 7.281 9.824 1.00 62.19 85 ARG A N 1
ATOM 696 C CA . ARG A 1 85 ? 3.899 5.975 10.384 1.00 62.19 85 ARG A CA 1
ATOM 697 C C . ARG A 1 85 ? 3.608 5.908 11.878 1.00 62.19 85 ARG A C 1
ATOM 699 O O . ARG A 1 85 ? 3.060 4.903 12.330 1.00 62.19 85 ARG A O 1
ATOM 706 N N . LYS A 1 86 ? 3.918 6.968 12.633 1.00 65.56 86 LYS A N 1
ATOM 707 C CA . LYS A 1 86 ? 3.545 7.111 14.047 1.00 65.56 86 LYS A CA 1
ATOM 708 C C . LYS A 1 86 ? 2.031 7.086 14.207 1.00 65.56 86 LYS A C 1
ATOM 710 O O . LYS A 1 86 ? 1.546 6.275 14.982 1.00 65.56 86 LYS A O 1
ATOM 715 N N . LYS A 1 87 ? 1.285 7.844 13.400 1.00 62.56 87 LYS A N 1
ATOM 716 C CA . LYS A 1 87 ? -0.186 7.875 13.439 1.00 62.56 87 LYS A CA 1
ATOM 717 C C . LYS A 1 87 ? -0.798 6.506 13.118 1.00 62.56 87 LYS A C 1
ATOM 719 O O . LYS A 1 87 ? -1.693 6.049 13.818 1.00 62.56 87 LYS A O 1
ATOM 724 N N . LYS A 1 88 ? -0.271 5.793 12.115 1.00 62.88 88 LYS A N 1
ATOM 725 C CA . LYS A 1 88 ? -0.703 4.427 11.769 1.00 62.88 88 LYS A CA 1
ATOM 726 C C . LYS A 1 88 ? -0.382 3.418 12.874 1.00 62.88 88 LYS A C 1
ATOM 728 O O . LYS A 1 88 ? -1.228 2.586 13.190 1.00 62.88 88 LYS A O 1
ATOM 733 N N . LYS A 1 89 ? 0.814 3.493 13.472 1.00 68.12 89 LYS A N 1
ATOM 734 C CA . LYS A 1 89 ? 1.180 2.682 14.645 1.00 68.12 89 LYS A CA 1
ATOM 735 C C . LYS A 1 89 ? 0.258 2.987 15.822 1.00 68.12 89 LYS A C 1
ATOM 737 O O . LYS A 1 89 ? -0.235 2.061 16.442 1.00 68.12 89 LYS A O 1
ATOM 742 N N . GLU A 1 90 ? -0.026 4.254 16.089 1.00 66.12 90 GLU A N 1
ATOM 743 C CA . GLU A 1 90 ? -0.918 4.678 17.166 1.00 66.12 90 GLU A CA 1
ATOM 744 C C . GLU A 1 90 ? -2.336 4.121 16.981 1.00 66.12 90 GLU A C 1
ATOM 746 O O . GLU A 1 90 ? -2.910 3.569 17.917 1.00 66.12 90 GLU A O 1
ATOM 751 N N . ILE A 1 91 ? -2.874 4.181 15.758 1.00 66.00 91 ILE A N 1
ATOM 752 C CA . ILE A 1 91 ? -4.178 3.595 15.412 1.00 66.00 91 ILE A CA 1
ATOM 753 C C . ILE A 1 91 ? -4.160 2.072 15.610 1.00 66.00 91 ILE A C 1
ATOM 755 O O . ILE A 1 91 ? -5.078 1.525 16.219 1.00 66.00 91 ILE A O 1
ATOM 759 N N . ALA A 1 92 ? -3.101 1.389 15.163 1.00 67.50 92 ALA A N 1
ATOM 760 C CA . ALA A 1 92 ? -2.957 -0.053 15.354 1.00 67.50 92 ALA A CA 1
ATOM 761 C C . ALA A 1 92 ? -2.899 -0.432 16.846 1.00 67.50 92 ALA A C 1
ATOM 763 O O . ALA A 1 92 ? -3.616 -1.330 17.282 1.00 67.50 92 ALA A O 1
ATOM 764 N N . LEU A 1 93 ? -2.122 0.298 17.652 1.00 72.00 93 LEU A N 1
ATOM 765 C CA . LEU A 1 93 ? -2.010 0.073 19.096 1.00 72.00 93 LEU A CA 1
ATOM 766 C C . LEU A 1 93 ? -3.331 0.336 19.831 1.00 72.00 93 LEU A C 1
ATOM 768 O O . LEU A 1 93 ? -3.615 -0.347 20.811 1.00 72.00 93 LEU A O 1
ATOM 772 N N . LYS A 1 94 ? -4.148 1.290 19.363 1.00 73.31 94 LYS A N 1
ATOM 773 C CA . LYS A 1 94 ? -5.493 1.555 19.906 1.00 73.31 94 LYS A CA 1
ATOM 774 C C . LYS A 1 94 ? -6.512 0.469 19.550 1.00 73.31 94 LYS A C 1
ATOM 776 O O . LYS A 1 94 ? -7.484 0.295 20.274 1.00 73.31 94 LYS A O 1
ATOM 781 N N . SER A 1 95 ? -6.300 -0.251 18.450 1.00 73.12 95 SER A N 1
ATOM 782 C CA . SER A 1 95 ? -7.224 -1.293 17.983 1.00 73.12 95 SER A CA 1
ATOM 783 C C . SER A 1 95 ? -6.991 -2.677 18.602 1.00 73.12 95 SER A C 1
ATOM 785 O O . SER A 1 95 ? -7.879 -3.523 18.534 1.00 73.12 95 SER A O 1
ATOM 787 N N . ILE A 1 96 ? -5.823 -2.913 19.215 1.00 79.75 96 ILE A N 1
ATOM 788 C CA . ILE A 1 96 ? -5.469 -4.206 19.819 1.00 79.75 96 ILE A CA 1
ATOM 789 C C . ILE A 1 96 ? -5.853 -4.198 21.299 1.00 79.75 96 ILE A C 1
ATOM 791 O O . ILE A 1 96 ? -5.253 -3.490 22.116 1.00 79.75 96 ILE A O 1
ATOM 795 N N . PHE A 1 97 ? -6.846 -5.014 21.642 1.00 80.19 97 PHE A N 1
ATOM 796 C CA . PHE A 1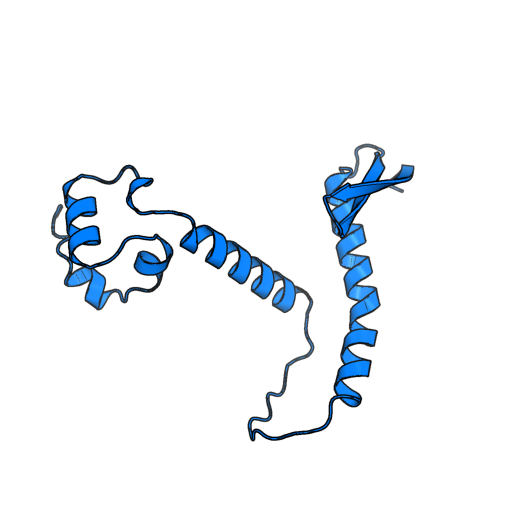 97 ? -7.253 -5.240 23.026 1.00 80.19 97 PHE A CA 1
ATOM 797 C C . PHE A 1 97 ? -6.344 -6.259 23.704 1.00 80.19 97 PHE A C 1
ATOM 799 O O . PHE A 1 97 ? -5.854 -7.197 23.077 1.00 80.19 97 PHE A O 1
ATOM 806 N N . ILE A 1 98 ? -6.162 -6.104 25.014 1.00 80.44 98 ILE A N 1
ATOM 807 C CA . ILE A 1 98 ? -5.377 -7.043 25.823 1.00 80.44 98 ILE A CA 1
ATOM 808 C C . ILE A 1 98 ? -6.006 -8.450 25.815 1.00 80.44 98 ILE A C 1
ATOM 810 O O . ILE A 1 98 ? -5.280 -9.430 25.922 1.00 80.44 98 ILE A O 1
ATOM 814 N N . ASP A 1 99 ? -7.324 -8.561 25.600 1.00 76.25 99 ASP A N 1
ATOM 815 C CA . ASP A 1 99 ? -8.051 -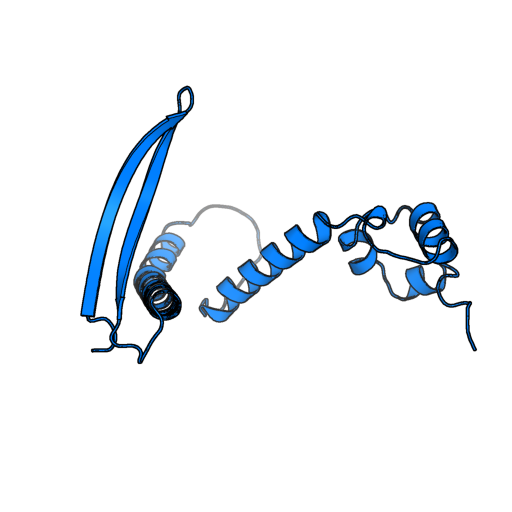9.835 25.451 1.00 76.25 99 ASP A CA 1
ATOM 816 C C . ASP A 1 99 ? -7.587 -10.672 24.243 1.00 76.25 99 ASP A C 1
ATOM 818 O O . ASP A 1 99 ? -7.747 -11.889 24.232 1.00 76.25 99 ASP A O 1
ATOM 822 N N . GLN A 1 100 ? -7.041 -10.021 23.209 1.00 76.81 100 GLN A N 1
ATOM 823 C CA . GLN A 1 100 ? -6.554 -10.677 21.988 1.00 76.81 100 GLN A CA 1
ATOM 824 C C . GLN A 1 100 ? -5.102 -11.144 22.116 1.00 76.81 100 GLN A C 1
ATOM 826 O O . GLN A 1 100 ? -4.608 -11.879 21.263 1.00 76.81 100 GLN A O 1
ATOM 831 N N . LEU A 1 101 ? -4.399 -10.689 23.152 1.00 75.44 101 LEU A N 1
ATOM 832 C CA . LEU A 1 101 ? -3.057 -11.149 23.459 1.00 75.44 101 LEU A CA 1
ATOM 833 C C . LEU A 1 101 ? -3.198 -12.444 24.265 1.00 75.44 101 LEU A C 1
ATOM 835 O O . LEU A 1 101 ? -3.885 -12.459 25.284 1.00 75.44 101 LEU A O 1
ATOM 839 N N . GLU A 1 102 ? -2.538 -13.522 23.837 1.00 76.12 102 GLU A N 1
ATOM 840 C CA . GLU A 1 102 ? -2.489 -14.813 24.548 1.00 76.12 102 GLU A CA 1
ATOM 841 C C . GLU A 1 102 ? -1.648 -14.710 25.840 1.00 76.12 102 GLU A C 1
ATOM 843 O O . GLU A 1 102 ? -0.625 -15.371 26.025 1.00 76.12 102 GLU A O 1
ATOM 848 N N . LEU A 1 103 ? -2.040 -13.811 26.742 1.00 78.38 103 LEU A N 1
ATOM 849 C CA . LEU A 1 103 ? -1.360 -13.556 28.001 1.00 78.38 103 LEU A CA 1
ATOM 850 C C . LEU A 1 103 ? -1.723 -14.619 29.032 1.00 78.38 103 LEU A C 1
ATOM 852 O O . LEU A 1 103 ? -2.834 -15.148 29.072 1.00 78.38 103 LEU A O 1
ATOM 856 N N . SER A 1 104 ? -0.789 -14.870 29.950 1.00 81.31 104 SER A N 1
ATOM 857 C CA . SER A 1 104 ? -1.087 -15.674 31.131 1.00 81.31 104 SER A CA 1
ATOM 858 C C . SER A 1 104 ? -2.262 -15.053 31.908 1.00 81.31 104 SER A C 1
ATOM 860 O O . SER A 1 104 ? -2.272 -13.831 32.098 1.00 81.31 104 SER A O 1
ATOM 862 N N . PRO A 1 105 ? -3.201 -15.856 32.450 1.00 76.94 105 PRO A N 1
ATOM 863 C CA . PRO A 1 105 ? -4.356 -15.357 33.201 1.00 76.94 105 PRO A CA 1
ATOM 864 C C . PRO A 1 105 ? -3.992 -14.398 34.345 1.00 76.94 105 PRO A C 1
ATOM 866 O O . PRO A 1 105 ? -4.762 -13.503 34.684 1.00 76.94 105 PRO A O 1
ATOM 869 N N . ARG A 1 106 ? -2.798 -14.558 34.933 1.00 77.25 106 ARG A N 1
ATOM 870 C CA . ARG A 1 106 ? -2.276 -13.663 35.977 1.00 77.25 106 ARG A CA 1
ATOM 871 C C . ARG A 1 106 ? -1.951 -12.273 35.430 1.00 77.25 106 ARG A C 1
ATOM 873 O O . ARG A 1 106 ? -2.404 -11.285 35.992 1.00 77.25 106 ARG A O 1
ATOM 880 N N . ILE A 1 107 ? -1.225 -12.213 34.313 1.00 77.56 107 ILE A N 1
ATOM 881 C CA . ILE A 1 107 ? -0.845 -10.961 33.642 1.00 77.56 107 ILE A CA 1
ATOM 882 C C . ILE A 1 107 ? -2.103 -10.238 33.163 1.00 77.56 107 ILE A C 1
ATOM 884 O O . ILE A 1 107 ? -2.267 -9.050 33.424 1.00 77.56 107 ILE A O 1
ATOM 888 N N . TYR A 1 108 ? -3.026 -10.975 32.544 1.00 80.56 108 TYR A N 1
ATOM 889 C CA . TYR A 1 108 ? -4.313 -10.450 32.102 1.00 80.56 108 TYR A CA 1
ATOM 890 C C . TYR A 1 108 ? -5.098 -9.788 33.248 1.00 80.56 108 TYR A C 1
ATOM 892 O O . TYR A 1 108 ? -5.525 -8.638 33.140 1.00 80.56 108 TYR A O 1
ATOM 900 N N . ASN A 1 109 ? -5.238 -10.485 34.380 1.00 79.69 109 ASN A N 1
ATOM 901 C CA . ASN A 1 109 ? -5.978 -9.972 35.532 1.00 79.69 109 ASN A CA 1
ATOM 902 C C . ASN A 1 109 ? -5.288 -8.769 36.193 1.00 79.69 109 ASN A C 1
ATOM 904 O O . ASN A 1 109 ? -5.980 -7.842 36.615 1.00 79.69 109 ASN A O 1
ATOM 908 N N . CYS A 1 110 ? -3.952 -8.746 36.253 1.00 80.31 110 CYS A N 1
ATOM 909 C CA . CYS A 1 110 ? -3.206 -7.586 36.746 1.00 80.31 110 CYS A CA 1
ATOM 910 C C . CYS A 1 110 ? -3.411 -6.359 35.847 1.00 80.31 110 CYS A C 1
ATOM 912 O O . CYS A 1 110 ? -3.727 -5.284 36.352 1.00 80.31 110 CYS A O 1
ATOM 914 N N . LEU A 1 111 ? -3.319 -6.522 34.523 1.00 80.88 111 LEU A N 1
ATOM 915 C CA . LEU A 1 111 ? -3.553 -5.439 33.561 1.00 80.88 111 LEU A CA 1
ATOM 916 C C . LEU A 1 111 ? -4.988 -4.900 33.647 1.00 80.88 111 LEU A C 1
ATOM 918 O O . LEU A 1 111 ? -5.200 -3.687 33.699 1.00 80.88 111 LEU A O 1
ATOM 922 N N . LYS A 1 112 ? -5.976 -5.795 33.756 1.00 80.19 112 LYS A N 1
ATOM 923 C CA . LYS A 1 112 ? -7.390 -5.423 33.876 1.00 80.19 112 LYS A CA 1
ATOM 924 C C . LYS A 1 112 ? -7.697 -4.671 35.174 1.00 80.19 112 LYS A C 1
ATOM 926 O O . LYS A 1 112 ? -8.468 -3.717 35.147 1.00 80.19 112 LYS A O 1
ATOM 931 N N . ARG A 1 113 ? -7.085 -5.062 36.299 1.00 78.31 113 ARG A N 1
ATOM 932 C CA . ARG A 1 113 ? -7.260 -4.397 37.606 1.00 78.31 113 ARG A CA 1
ATOM 933 C C . ARG A 1 113 ? -6.676 -2.980 37.631 1.00 78.31 113 ARG A C 1
ATOM 935 O O . ARG A 1 113 ? -7.140 -2.148 38.404 1.00 78.31 113 ARG A O 1
ATOM 942 N N . SER A 1 114 ? -5.721 -2.710 36.749 1.00 74.94 114 SER A N 1
ATOM 943 C CA . SER A 1 114 ? -5.102 -1.399 36.546 1.00 74.94 114 SER A CA 1
ATOM 944 C C . SER A 1 114 ? -5.762 -0.561 35.441 1.00 74.94 114 SER A C 1
ATOM 946 O O . SER A 1 114 ? -5.168 0.409 34.981 1.00 74.94 114 SER A O 1
ATOM 948 N N . ASN A 1 115 ? -6.974 -0.919 34.994 1.00 77.25 115 ASN A N 1
ATOM 949 C CA . ASN A 1 115 ? -7.704 -0.252 33.901 1.00 77.25 115 ASN A CA 1
ATOM 950 C C . ASN A 1 115 ? -6.958 -0.239 32.543 1.00 77.25 115 ASN A C 1
ATOM 952 O O . ASN A 1 115 ? -7.184 0.632 31.696 1.00 77.25 115 ASN A O 1
ATOM 956 N N . ILE A 1 116 ? -6.073 -1.213 32.295 1.00 81.44 116 ILE A N 1
ATOM 957 C CA . ILE A 1 116 ? -5.380 -1.373 31.010 1.00 81.44 116 ILE A CA 1
ATOM 958 C C . ILE A 1 116 ? -6.157 -2.370 30.146 1.00 81.44 116 ILE A C 1
ATOM 960 O O . ILE A 1 116 ? -6.069 -3.581 30.330 1.00 81.44 116 ILE A O 1
ATOM 964 N N . HIS A 1 117 ? -6.909 -1.848 29.177 1.00 79.75 117 HIS A N 1
ATOM 965 C CA . HIS A 1 117 ? -7.740 -2.651 28.267 1.00 79.75 117 HIS A CA 1
ATOM 966 C C . HIS A 1 117 ? -7.164 -2.769 26.850 1.00 79.75 117 HIS A C 1
ATOM 968 O O . HIS A 1 117 ? -7.510 -3.689 26.109 1.00 79.75 117 HIS A O 1
ATOM 974 N N . THR A 1 118 ? -6.246 -1.876 26.483 1.00 81.94 118 THR A N 1
ATOM 975 C CA . THR A 1 118 ? -5.730 -1.730 25.117 1.00 81.94 118 THR A CA 1
ATOM 976 C C . THR A 1 118 ? -4.209 -1.639 25.134 1.00 81.94 118 THR A C 1
ATOM 978 O O . THR A 1 118 ? -3.626 -1.096 26.076 1.00 81.94 118 THR A O 1
ATOM 981 N N . LEU A 1 119 ? -3.554 -2.118 24.074 1.00 79.38 119 LEU A N 1
ATOM 982 C CA . LEU A 1 119 ? -2.096 -2.073 23.942 1.00 79.38 119 LEU A CA 1
ATOM 983 C C . LEU A 1 119 ? -1.550 -0.633 23.964 1.00 79.38 119 LEU A C 1
ATOM 985 O O . LEU A 1 119 ? -0.475 -0.389 24.501 1.00 79.38 119 LEU A O 1
ATOM 989 N N . PHE A 1 120 ? -2.323 0.337 23.466 1.00 78.56 120 PHE A N 1
ATOM 990 C CA . PHE A 1 120 ? -2.032 1.767 23.607 1.00 78.56 120 PHE A CA 1
ATOM 991 C C . PHE A 1 120 ? -1.931 2.225 25.070 1.00 78.56 120 PHE A C 1
ATOM 993 O O . PHE A 1 120 ? -1.002 2.948 25.418 1.00 78.56 120 PHE A O 1
ATOM 1000 N N . ASN A 1 121 ? -2.843 1.775 25.941 1.00 77.56 121 ASN A N 1
ATOM 1001 C CA . ASN A 1 121 ? -2.790 2.116 27.365 1.00 77.56 121 ASN A CA 1
ATOM 1002 C C . ASN A 1 121 ? -1.557 1.485 28.008 1.00 77.56 121 ASN A C 1
ATOM 1004 O O . ASN A 1 121 ? -0.868 2.147 28.772 1.00 77.56 121 ASN A O 1
ATOM 1008 N N . LEU A 1 122 ? -1.238 0.234 27.664 1.00 78.62 122 LEU A N 1
ATOM 1009 C CA . LEU A 1 122 ? -0.027 -0.426 28.153 1.00 78.62 122 LEU A CA 1
ATOM 1010 C C . LEU A 1 122 ? 1.241 0.335 27.735 1.00 78.62 122 LEU A C 1
ATOM 1012 O O . LEU A 1 122 ? 2.124 0.541 28.557 1.00 78.62 122 LEU A O 1
ATOM 1016 N N . PHE A 1 123 ? 1.303 0.785 26.480 1.00 75.81 123 PHE A N 1
ATOM 1017 C CA . PHE A 1 123 ? 2.448 1.508 25.926 1.00 75.81 123 PHE A CA 1
ATOM 1018 C C . PHE A 1 123 ? 2.644 2.910 26.529 1.00 75.81 123 PHE A C 1
ATOM 1020 O O . PHE A 1 123 ? 3.775 3.372 26.631 1.00 75.81 123 PHE A O 1
ATOM 1027 N N . ASN A 1 124 ? 1.564 3.579 26.941 1.00 76.81 124 ASN A N 1
ATOM 1028 C CA . ASN A 1 124 ? 1.621 4.920 27.535 1.00 76.81 124 ASN A CA 1
ATOM 1029 C C . ASN A 1 124 ? 1.823 4.930 29.057 1.00 76.81 124 ASN A C 1
ATOM 1031 O O . ASN A 1 124 ? 1.947 6.008 29.637 1.00 76.81 124 ASN A O 1
ATOM 1035 N N . ASN A 1 125 ? 1.825 3.771 29.717 1.00 74.25 125 ASN A N 1
ATOM 1036 C CA . ASN A 1 125 ? 2.093 3.707 31.150 1.00 74.25 125 ASN A CA 1
ATOM 1037 C C . ASN A 1 125 ? 3.593 3.846 31.431 1.00 74.25 125 ASN A C 1
ATOM 1039 O O . ASN A 1 125 ? 4.434 3.297 30.718 1.00 74.25 125 ASN A O 1
ATOM 1043 N N . SER A 1 126 ? 3.921 4.576 32.497 1.00 67.00 126 SER A N 1
ATOM 1044 C CA . SER A 1 126 ? 5.300 4.741 32.946 1.00 67.00 126 SER A CA 1
ATOM 1045 C C . SER A 1 126 ? 5.849 3.423 33.510 1.00 67.00 126 SER A C 1
ATOM 1047 O O . SER A 1 126 ? 5.106 2.595 34.045 1.00 67.00 126 SER A O 1
ATOM 1049 N N . GLN A 1 127 ? 7.167 3.224 33.425 1.00 65.44 127 GLN A N 1
ATOM 1050 C CA . GLN A 1 127 ? 7.823 2.043 33.998 1.00 65.44 127 GLN A CA 1
ATOM 1051 C C . GLN A 1 127 ? 7.555 1.923 35.507 1.00 65.44 127 GLN A C 1
ATOM 1053 O O . GLN A 1 127 ? 7.376 0.823 36.014 1.00 65.44 127 GLN A O 1
ATOM 1058 N N . GLU A 1 128 ? 7.468 3.044 36.218 1.00 66.88 128 GLU A N 1
ATOM 1059 C CA . GLU A 1 128 ? 7.176 3.090 37.653 1.00 66.88 128 GLU A CA 1
ATOM 1060 C C . GLU A 1 128 ? 5.775 2.562 37.973 1.00 66.88 128 GLU A C 1
ATOM 1062 O O . GLU A 1 128 ? 5.596 1.829 38.946 1.00 66.88 128 GLU A O 1
ATOM 1067 N N . ASP A 1 129 ? 4.785 2.874 37.138 1.00 68.19 129 ASP A N 1
ATOM 1068 C CA . ASP A 1 129 ? 3.422 2.376 37.314 1.00 68.19 129 ASP A CA 1
ATOM 1069 C C . ASP A 1 129 ? 3.305 0.902 36.927 1.00 68.19 129 ASP A C 1
ATOM 1071 O O . ASP A 1 129 ? 2.604 0.153 37.602 1.00 68.19 129 ASP A O 1
ATOM 1075 N N . LEU A 1 130 ? 4.062 0.449 35.923 1.00 70.00 130 LEU A N 1
ATOM 1076 C CA . LEU A 1 130 ? 4.150 -0.969 35.561 1.00 70.00 130 LEU A CA 1
ATOM 1077 C C . LEU A 1 130 ? 4.889 -1.816 36.602 1.00 70.00 130 LEU A C 1
ATOM 1079 O O . LEU A 1 130 ? 4.596 -2.999 36.714 1.00 70.00 130 LEU A O 1
ATOM 1083 N N . MET A 1 131 ? 5.816 -1.230 37.364 1.00 65.19 131 MET A N 1
ATOM 1084 C CA . MET A 1 131 ? 6.520 -1.906 38.462 1.00 65.19 131 MET A CA 1
ATOM 1085 C C . MET A 1 131 ? 5.677 -1.987 39.742 1.00 65.19 131 MET A C 1
ATOM 1087 O O . MET A 1 131 ? 5.868 -2.906 40.532 1.00 65.19 131 MET A O 1
ATOM 1091 N N . LYS A 1 132 ? 4.733 -1.055 39.950 1.00 64.94 132 LYS A N 1
ATOM 1092 C CA . LYS A 1 132 ? 3.710 -1.156 41.013 1.00 64.94 132 LYS A CA 1
ATOM 1093 C C . LYS A 1 132 ? 2.665 -2.222 40.706 1.00 64.94 132 LYS A C 1
ATOM 1095 O O . LYS A 1 132 ? 2.034 -2.758 41.612 1.00 64.94 132 LYS A O 1
ATOM 1100 N N . MET A 1 133 ? 2.432 -2.487 39.425 1.00 65.94 133 MET A N 1
ATOM 1101 C CA . MET A 1 133 ? 1.642 -3.629 39.002 1.00 65.94 133 MET A CA 1
ATOM 1102 C C . MET A 1 133 ? 2.541 -4.852 39.175 1.00 65.94 133 MET A C 1
ATOM 1104 O O . MET A 1 133 ? 3.575 -4.939 38.527 1.00 65.94 133 MET A O 1
ATOM 1108 N N . ASP A 1 134 ? 2.177 -5.799 40.038 1.00 61.22 134 ASP A N 1
ATOM 1109 C CA . ASP A 1 134 ? 2.930 -7.041 40.302 1.00 61.22 134 ASP A CA 1
ATOM 1110 C C . ASP A 1 134 ? 2.976 -7.999 39.079 1.00 61.22 134 ASP A C 1
ATOM 1112 O O . ASP A 1 134 ? 2.750 -9.204 39.178 1.00 61.22 134 ASP A O 1
ATOM 1116 N N . ILE A 1 135 ? 3.207 -7.478 37.874 1.00 58.56 135 ILE A N 1
ATOM 1117 C CA . ILE A 1 135 ? 3.273 -8.193 36.600 1.00 58.56 135 ILE A CA 1
ATOM 1118 C C . ILE A 1 135 ? 4.622 -8.917 36.478 1.00 58.56 135 ILE A C 1
ATOM 1120 O O . ILE A 1 135 ? 4.681 -10.003 35.905 1.00 58.56 135 ILE A O 1
ATOM 1124 N N . PHE A 1 136 ? 5.686 -8.359 37.068 1.00 55.47 136 PHE A N 1
ATOM 1125 C CA . PHE A 1 136 ? 7.056 -8.887 37.001 1.00 55.47 136 PHE A CA 1
ATOM 1126 C C . PHE A 1 136 ? 7.522 -9.632 38.260 1.00 55.47 136 PHE A C 1
ATOM 1128 O O . PHE A 1 136 ? 8.635 -10.149 38.280 1.00 55.47 136 PHE A O 1
ATOM 1135 N N . ALA A 1 137 ? 6.676 -9.777 39.286 1.00 51.81 137 ALA A N 1
ATOM 1136 C CA . ALA A 1 137 ? 7.016 -10.556 40.484 1.00 51.81 137 ALA A CA 1
ATOM 1137 C C . ALA A 1 137 ? 7.127 -12.077 40.222 1.00 51.81 137 ALA A C 1
ATOM 1139 O O . ALA A 1 137 ? 7.454 -12.851 41.121 1.00 51.81 137 ALA A O 1
ATOM 1140 N N . LEU A 1 138 ? 6.869 -12.532 38.992 1.00 51.25 138 LEU A N 1
ATOM 1141 C CA . LEU A 1 138 ? 7.097 -13.909 38.571 1.00 51.25 138 LEU A CA 1
ATOM 1142 C C . LEU A 1 138 ? 8.390 -14.013 37.756 1.00 51.25 138 LEU A C 1
ATOM 1144 O O . LEU A 1 138 ? 8.393 -13.777 36.549 1.00 51.25 138 LEU A O 1
ATOM 1148 N N . LYS A 1 139 ? 9.414 -14.512 38.468 1.00 39.00 139 LYS A N 1
ATOM 1149 C CA . LYS A 1 139 ? 10.666 -15.157 38.024 1.00 39.00 139 LYS A CA 1
ATOM 1150 C C . LYS A 1 139 ? 11.946 -14.305 38.130 1.00 39.00 139 LYS A C 1
ATOM 1152 O O . LYS A 1 139 ? 12.515 -13.885 37.126 1.00 39.00 139 LYS A O 1
ATOM 1157 N N . MET A 1 140 ? 12.433 -14.156 39.368 1.00 33.69 140 MET A N 1
ATOM 1158 C CA . MET A 1 140 ? 13.804 -14.595 39.682 1.00 33.69 140 MET A CA 1
ATOM 1159 C C . MET A 1 140 ? 13.766 -16.083 40.027 1.00 33.69 140 MET A C 1
ATOM 1161 O O . MET A 1 140 ? 12.763 -16.496 40.656 1.00 33.69 140 MET A O 1
#

Solvent-accessible surface area (backbone atoms only — not comparable to full-atom values): 8708 Å² total; per-residue (Å²): 123,49,65,74,48,76,50,76,49,78,48,76,49,73,61,85,94,46,83,44,74,47,81,46,78,49,62,43,48,75,72,83,41,53,54,67,56,52,51,49,56,52,50,52,54,52,50,63,69,48,50,67,61,60,56,60,49,57,78,69,63,72,87,82,91,73,99,64,87,72,81,73,68,86,85,48,69,65,59,59,50,48,49,52,49,48,51,52,49,50,54,53,30,62,70,38,43,51,87,78,47,95,59,55,73,66,51,49,52,54,37,51,77,70,74,35,58,28,45,41,52,59,70,70,51,52,72,70,61,55,66,71,40,77,68,69,79,74,76,131

pLDDT: mean 73.25, std 19.12, range [30.16, 97.31]

InterPro domains:
  IPR011260 RNA polymerase, alpha subunit, C-terminal [PF03118] (87-134)
  IPR011263 DNA-directed RNA polymerase, RpoA/D/Rpb3-type [PF01193] (13-50)
  IPR036603 RNA polymerase, RBP11-like subunit [G3DSA:3.30.1360.10] (1-74)
  IPR036603 RNA polymerase, RBP11-like subunit [SSF55257] (3-55)

Secondary structure (DSSP, 8-state):
--EEEEEEEEEEEEETTEEEEEEEEEEEE-SSS-HHHHHHHHHHHHHHHHHHHHHHHHTT-----------PPP--HHHHHHHHHHHHHHHHHHH-BGGGS---HHHHHHHHHTT--BHHHHHHS-HHHHHHTTTS-S--

Sequence (140 aa):
MSVRNANHGIHSYMNGNEKQEILFLEIWTNGSLTPKEALFEASRNLIDLFIPFLHADEENLNFENNQHKVNLPPFTFDDLFEKLRKKKKEIALKSIFIDQLELSPRIYNCLKRSNIHTLFNLFNNSQEDLMKMDIFALKM